Protein AF-A0A8T3XSP8-F1 (afdb_monomer)

Secondary structure (DSSP, 8-state):
--HHHHHHHHHHHHHHHHHHHHHHHTT-S--TTS-HHHHHHHHHHHHHHHHHHHHHHHHHHHHHHHHHHHHHHHHHHHHHHHHHHHHHHHHHHHHS------------PPPP-PPP-

Foldseek 3Di:
DDLVVVLVVLVVVLVVLVVVLVVLVVPLDQDPPDDPVVNVVVNVVSVVVNVVSVVVSVVSVVVSVVSVVVVVVVVVVVVVVVVVVVVVVVVVVVPPDPPPPPPPPDDDDDDDDDDDD

Structure (mmCIF, N/CA/C/O backbone):
data_AF-A0A8T3XSP8-F1
#
_entry.id   AF-A0A8T3XSP8-F1
#
loop_
_atom_site.group_PDB
_atom_site.id
_atom_site.type_symbol
_atom_site.label_atom_id
_atom_site.label_alt_id
_atom_site.label_comp_id
_atom_site.label_asym_id
_atom_site.label_entity_id
_atom_site.label_seq_id
_atom_site.pdbx_PDB_ins_code
_atom_site.Cartn_x
_atom_site.Cartn_y
_atom_site.Cartn_z
_atom_site.occupancy
_atom_site.B_iso_or_equiv
_atom_site.auth_seq_id
_atom_site.auth_comp_id
_atom_site.auth_asym_id
_atom_site.auth_atom_id
_atom_site.pdbx_PDB_model_num
ATOM 1 N N . MET A 1 1 ? 18.032 -4.432 -4.694 1.00 48.88 1 MET A N 1
ATOM 2 C CA . MET A 1 1 ? 16.699 -5.001 -4.397 1.00 48.88 1 MET A CA 1
ATOM 3 C C . MET A 1 1 ? 15.775 -4.673 -5.564 1.00 48.88 1 MET A C 1
ATOM 5 O O . MET A 1 1 ? 15.759 -3.5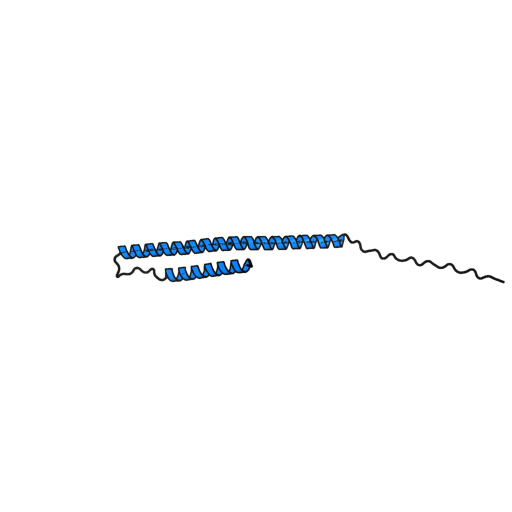14 -5.956 1.00 48.88 1 MET A O 1
ATOM 9 N N . SER A 1 2 ? 15.105 -5.654 -6.184 1.00 67.25 2 SER A N 1
ATOM 10 C CA . SER A 1 2 ? 14.192 -5.390 -7.317 1.00 67.25 2 SER A CA 1
ATOM 11 C C . SER A 1 2 ? 13.047 -4.478 -6.859 1.00 67.25 2 SER A C 1
ATOM 13 O O . SER A 1 2 ? 12.526 -4.682 -5.763 1.00 67.25 2 SER A O 1
ATOM 15 N N . SER A 1 3 ? 12.644 -3.493 -7.665 1.00 68.00 3 SER A N 1
ATOM 16 C CA . SER A 1 3 ? 11.502 -2.602 -7.377 1.00 68.00 3 SER A CA 1
ATOM 17 C C . SER A 1 3 ? 10.211 -3.381 -7.088 1.00 68.00 3 SER A C 1
ATOM 19 O O . SER A 1 3 ? 9.391 -2.961 -6.279 1.00 68.00 3 SER A O 1
ATOM 21 N N . GLU A 1 4 ? 10.074 -4.564 -7.686 1.00 73.38 4 GLU A N 1
ATOM 22 C CA . GLU A 1 4 ? 8.968 -5.501 -7.460 1.00 73.38 4 GLU A C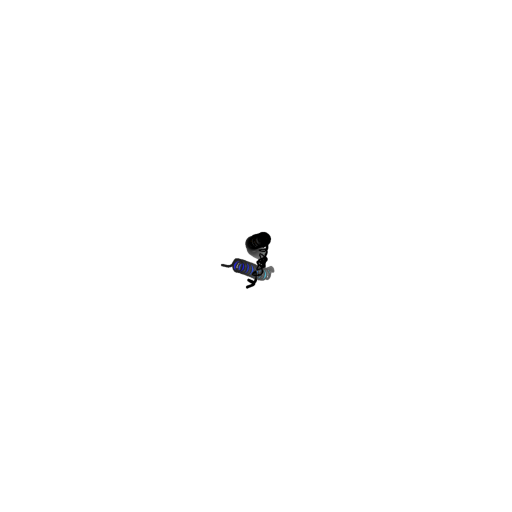A 1
ATOM 23 C C . GLU A 1 4 ? 8.929 -6.033 -6.018 1.00 73.38 4 GLU A C 1
ATOM 25 O O . GLU A 1 4 ? 7.855 -6.137 -5.429 1.00 73.38 4 GLU A O 1
ATOM 30 N N . ASN A 1 5 ? 10.092 -6.290 -5.407 1.00 82.00 5 ASN A N 1
ATOM 31 C CA . ASN A 1 5 ? 10.170 -6.754 -4.018 1.00 82.00 5 ASN A CA 1
ATOM 32 C C . ASN A 1 5 ? 9.754 -5.651 -3.041 1.00 82.00 5 ASN A C 1
ATOM 34 O O . ASN A 1 5 ? 9.114 -5.936 -2.033 1.00 82.00 5 ASN A O 1
ATOM 38 N N . LYS A 1 6 ? 10.085 -4.391 -3.351 1.00 84.44 6 LYS A N 1
ATOM 39 C CA . LYS A 1 6 ? 9.703 -3.234 -2.532 1.00 84.44 6 LYS A CA 1
ATOM 40 C C . LYS A 1 6 ? 8.184 -3.014 -2.558 1.00 84.44 6 LYS A C 1
ATOM 42 O O . LYS A 1 6 ? 7.561 -2.888 -1.510 1.00 84.44 6 LYS A O 1
ATOM 47 N N . LEU A 1 7 ? 7.573 -3.098 -3.741 1.00 85.56 7 LEU A N 1
ATOM 48 C CA . LEU A 1 7 ? 6.116 -3.043 -3.914 1.00 85.56 7 LEU A CA 1
ATOM 49 C C . LEU A 1 7 ? 5.388 -4.172 -3.170 1.00 85.56 7 LEU A C 1
ATOM 51 O O . LEU A 1 7 ? 4.356 -3.932 -2.543 1.00 85.56 7 LEU A O 1
ATOM 55 N N . ALA A 1 8 ? 5.925 -5.394 -3.213 1.00 88.06 8 ALA A N 1
ATOM 56 C CA . ALA A 1 8 ? 5.361 -6.529 -2.486 1.00 88.06 8 ALA A CA 1
ATOM 57 C C . ALA A 1 8 ? 5.420 -6.332 -0.960 1.00 88.06 8 ALA A C 1
ATOM 59 O O . ALA A 1 8 ? 4.437 -6.612 -0.275 1.00 88.06 8 ALA A O 1
ATOM 60 N N . GLN A 1 9 ? 6.530 -5.800 -0.440 1.00 88.12 9 GLN A N 1
ATOM 61 C CA . GLN A 1 9 ? 6.691 -5.496 0.986 1.00 88.12 9 GLN A CA 1
ATOM 62 C C . GLN A 1 9 ? 5.701 -4.429 1.463 1.00 88.12 9 GLN A C 1
ATOM 64 O O . GLN A 1 9 ? 5.039 -4.624 2.480 1.00 88.12 9 GLN A O 1
ATOM 69 N N . ILE A 1 10 ? 5.540 -3.332 0.715 1.00 87.50 10 ILE A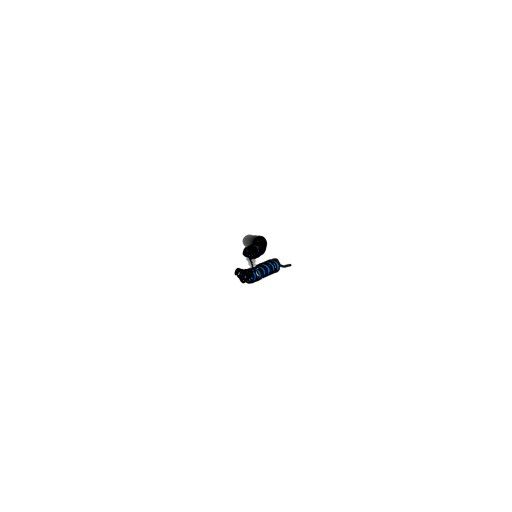 N 1
ATOM 70 C CA . ILE A 1 10 ? 4.582 -2.277 1.079 1.00 87.50 10 ILE A CA 1
ATOM 71 C C . ILE A 1 10 ? 3.149 -2.822 1.051 1.00 87.50 10 ILE A C 1
ATOM 73 O O . ILE A 1 10 ? 2.365 -2.552 1.958 1.00 87.50 10 ILE A O 1
ATOM 77 N N . LYS A 1 11 ? 2.813 -3.665 0.067 1.00 89.38 11 LYS A N 1
ATOM 78 C CA . LYS A 1 11 ? 1.502 -4.323 0.012 1.00 89.38 11 LYS A CA 1
ATOM 79 C C . LYS A 1 11 ? 1.252 -5.210 1.237 1.00 89.38 11 LYS A C 1
ATOM 81 O O . LYS A 1 11 ? 0.171 -5.152 1.810 1.00 89.38 11 LYS A O 1
ATOM 86 N N . GLN A 1 12 ? 2.241 -6.002 1.655 1.00 92.12 12 GLN A N 1
ATOM 87 C CA . GLN A 1 12 ? 2.137 -6.810 2.876 1.00 92.12 12 GLN A CA 1
ATOM 88 C C . GLN A 1 12 ? 1.949 -5.938 4.120 1.00 92.12 12 GLN A C 1
ATOM 90 O O . GLN A 1 12 ? 1.102 -6.249 4.953 1.00 92.12 12 GLN A O 1
ATOM 95 N N . LYS A 1 13 ? 2.680 -4.821 4.218 1.00 91.06 13 LYS A N 1
ATOM 96 C CA . LYS A 1 13 ? 2.534 -3.860 5.317 1.00 91.06 13 LYS A CA 1
ATOM 97 C C . LYS A 1 13 ? 1.117 -3.281 5.381 1.00 91.06 13 LYS A C 1
ATOM 99 O O . LYS A 1 13 ? 0.525 -3.238 6.452 1.00 91.06 13 LYS A O 1
ATOM 104 N N . ILE A 1 14 ? 0.548 -2.892 4.241 1.00 91.25 14 ILE A N 1
ATOM 105 C CA . ILE A 1 14 ? -0.826 -2.375 4.158 1.00 91.25 14 ILE A CA 1
ATOM 106 C C . ILE A 1 14 ? -1.846 -3.421 4.630 1.00 91.25 14 ILE A C 1
ATOM 108 O O . ILE A 1 14 ? -2.759 -3.088 5.385 1.00 91.25 14 ILE A O 1
ATOM 112 N N . GLU A 1 15 ? -1.703 -4.678 4.208 1.00 92.75 15 GLU A N 1
ATOM 113 C CA . GLU A 1 15 ? -2.607 -5.756 4.630 1.00 92.75 15 GLU A CA 1
ATOM 114 C C . GLU A 1 15 ? -2.486 -6.054 6.129 1.00 92.75 15 GLU A C 1
ATOM 116 O O . GLU A 1 15 ? -3.500 -6.221 6.804 1.00 92.75 15 GLU A O 1
ATOM 121 N N . HIS A 1 16 ? -1.271 -6.030 6.676 1.00 91.56 16 HIS A N 1
ATOM 122 C CA . HIS A 1 16 ? -1.046 -6.168 8.113 1.00 91.56 16 HIS A CA 1
ATOM 123 C C . HIS A 1 16 ? -1.744 -5.058 8.911 1.00 91.56 16 HIS A C 1
ATOM 125 O O . HIS A 1 16 ? -2.516 -5.336 9.824 1.00 91.56 16 HIS A O 1
ATOM 131 N N . LEU A 1 17 ? -1.558 -3.795 8.514 1.00 89.06 17 LEU A N 1
ATOM 132 C CA . LEU A 1 17 ? -2.207 -2.656 9.169 1.00 89.06 17 LEU A CA 1
ATOM 133 C C . LEU A 1 17 ? -3.740 -2.722 9.081 1.00 89.06 17 LEU A C 1
ATOM 135 O O . LEU A 1 17 ? -4.439 -2.317 10.009 1.00 89.06 17 LEU A O 1
ATOM 139 N N . ARG A 1 18 ? -4.289 -3.263 7.987 1.00 89.56 18 ARG A N 1
ATOM 140 C CA . ARG A 1 18 ? -5.733 -3.509 7.854 1.00 89.56 18 ARG A CA 1
ATOM 141 C C . ARG A 1 18 ? -6.236 -4.572 8.824 1.00 89.56 18 ARG A C 1
ATOM 143 O O . ARG A 1 18 ? -7.318 -4.399 9.382 1.00 89.56 18 ARG A O 1
ATOM 150 N N . GLN A 1 19 ? -5.476 -5.646 9.023 1.00 90.62 19 GLN A N 1
ATOM 151 C CA . GLN A 1 19 ? -5.814 -6.689 9.992 1.00 90.62 19 GLN A CA 1
ATOM 152 C C . GLN A 1 19 ? -5.782 -6.143 11.421 1.00 90.62 19 GLN A C 1
ATOM 154 O O . GLN A 1 19 ? -6.740 -6.352 12.160 1.00 90.62 19 GLN A O 1
ATOM 159 N N . GLU A 1 20 ? -4.753 -5.374 11.783 1.00 87.50 20 GLU A N 1
ATOM 160 C CA . GLU A 1 20 ? -4.687 -4.691 13.082 1.00 87.50 20 GLU A CA 1
ATOM 161 C C . GLU A 1 20 ? -5.870 -3.738 13.291 1.00 87.50 20 GLU A C 1
ATOM 163 O O . GLU A 1 20 ? -6.496 -3.724 14.346 1.00 87.50 20 GLU A O 1
ATOM 168 N N . LEU A 1 21 ? -6.240 -2.955 12.276 1.00 88.44 21 LEU A N 1
ATOM 169 C CA . LEU A 1 21 ? -7.391 -2.059 12.377 1.00 88.44 21 LEU A CA 1
ATOM 170 C C . LEU A 1 21 ? -8.703 -2.841 12.568 1.00 88.44 21 LEU A C 1
ATOM 172 O O . LEU A 1 21 ? -9.584 -2.407 13.313 1.00 88.44 21 LEU A O 1
ATOM 176 N N . ALA A 1 22 ? -8.838 -4.002 11.923 1.00 86.88 22 ALA A N 1
ATOM 177 C CA . ALA A 1 22 ? -10.005 -4.862 12.072 1.00 86.88 22 ALA A CA 1
ATOM 178 C C . ALA A 1 22 ? -10.130 -5.449 13.487 1.00 86.88 22 ALA A C 1
ATOM 180 O O . ALA A 1 22 ? -11.248 -5.525 13.994 1.00 86.88 22 ALA A O 1
ATOM 181 N N . THR A 1 23 ? -9.021 -5.820 14.137 1.00 84.56 23 THR A N 1
ATOM 182 C CA . THR A 1 23 ? -9.046 -6.322 15.523 1.00 84.56 23 THR A CA 1
ATOM 183 C C . THR A 1 23 ? -9.402 -5.218 16.514 1.00 84.56 23 THR A C 1
ATOM 185 O O . THR A 1 23 ? -10.230 -5.432 17.395 1.00 84.56 23 THR A O 1
ATOM 188 N N . ILE A 1 24 ? -8.867 -4.008 16.328 1.00 82.62 24 ILE A N 1
ATOM 189 C CA . ILE A 1 24 ? -9.165 -2.846 17.178 1.00 82.62 24 ILE A CA 1
ATOM 190 C C . ILE A 1 24 ? -10.667 -2.521 17.153 1.00 82.62 24 ILE A C 1
ATOM 192 O O . ILE A 1 24 ? -11.283 -2.339 18.205 1.00 82.62 24 ILE A O 1
ATOM 196 N N . ASN A 1 25 ? -11.290 -2.531 15.970 1.00 78.31 25 ASN A N 1
ATOM 197 C CA . ASN A 1 25 ? -12.710 -2.200 15.808 1.00 78.31 25 ASN A CA 1
ATOM 198 C C . ASN A 1 25 ? -13.675 -3.137 16.564 1.00 78.31 25 ASN A C 1
ATOM 200 O O . ASN A 1 25 ? -14.813 -2.747 16.826 1.00 78.31 25 ASN A O 1
ATOM 204 N N . GLN A 1 26 ? -13.252 -4.352 16.928 1.00 75.69 26 GLN A N 1
ATOM 205 C CA . GLN A 1 26 ? -14.104 -5.328 17.620 1.00 75.69 26 GLN A CA 1
ATOM 206 C C . GLN A 1 26 ? -14.334 -4.989 19.108 1.00 75.69 26 GLN A C 1
ATOM 208 O O . GLN A 1 26 ? -15.264 -5.514 19.713 1.00 75.69 26 GLN A O 1
ATOM 213 N N . SER A 1 27 ? -13.539 -4.089 19.703 1.00 68.44 27 SER A N 1
ATOM 214 C CA . SER A 1 27 ? -13.469 -3.884 21.163 1.00 68.44 27 SER A CA 1
ATOM 215 C C . SER A 1 27 ? -14.241 -2.660 21.710 1.00 68.44 27 SER A C 1
ATOM 217 O O . SER A 1 27 ? -14.022 -2.243 22.849 1.00 68.44 27 SER A O 1
ATOM 219 N N . THR A 1 28 ? -15.138 -2.038 20.940 1.00 68.19 28 THR A N 1
ATOM 220 C CA . THR A 1 28 ? -15.640 -0.674 21.241 1.00 68.19 28 THR A CA 1
ATOM 221 C C . THR A 1 28 ? -16.903 -0.561 22.089 1.00 68.19 28 THR A C 1
ATOM 223 O O . THR A 1 28 ? -17.324 0.554 22.394 1.00 68.19 28 THR A O 1
ATOM 226 N N . GLN A 1 29 ? -17.518 -1.668 22.500 1.00 73.81 29 GLN A N 1
ATOM 227 C CA . GLN A 1 29 ? -18.782 -1.619 23.245 1.00 73.81 29 GLN A CA 1
ATOM 228 C C . GLN A 1 29 ? -18.586 -0.982 24.634 1.00 73.81 29 GLN A C 1
ATOM 230 O O . GLN A 1 29 ? -17.677 -1.412 25.351 1.00 73.81 29 GLN A O 1
ATOM 235 N N . PRO A 1 30 ? -19.395 0.021 25.033 1.00 73.19 30 PRO A N 1
ATOM 236 C CA . PRO A 1 30 ? -19.293 0.642 26.353 1.00 73.19 30 PRO A CA 1
ATOM 237 C C . PRO A 1 30 ? -19.457 -0.415 27.449 1.00 73.19 30 PRO A C 1
ATOM 239 O O . PRO A 1 30 ? -20.332 -1.275 27.357 1.00 73.19 30 PRO A O 1
ATOM 242 N N . MET A 1 31 ? -18.603 -0.363 28.473 1.00 82.31 31 MET A N 1
ATOM 243 C CA . MET A 1 31 ? -18.672 -1.305 29.589 1.00 82.31 31 MET A CA 1
ATOM 244 C C . MET A 1 31 ? -19.668 -0.766 30.618 1.00 82.31 31 MET A C 1
ATOM 246 O O . MET A 1 31 ? -19.396 0.284 31.208 1.00 82.31 31 MET A O 1
ATOM 250 N N . PRO A 1 32 ? -20.807 -1.445 30.848 1.00 80.19 32 PRO A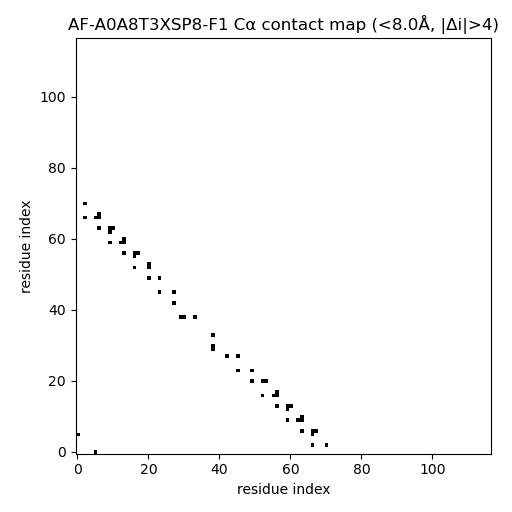 N 1
ATOM 251 C CA . PRO A 1 32 ? -21.836 -0.957 31.766 1.00 80.19 32 PRO A CA 1
ATOM 252 C C . PRO A 1 32 ? -21.361 -0.929 33.226 1.00 80.19 32 PRO A C 1
ATOM 254 O O . PRO A 1 32 ? -21.918 -0.196 34.034 1.00 80.19 32 PRO A O 1
ATOM 257 N N . GLU A 1 33 ? -20.313 -1.689 33.553 1.00 83.38 33 GLU A N 1
ATOM 258 C CA . GLU A 1 33 ? -19.673 -1.709 34.874 1.00 83.38 33 GLU A CA 1
ATOM 259 C C . GLU A 1 33 ? -18.849 -0.444 35.169 1.00 83.38 33 GLU A C 1
ATOM 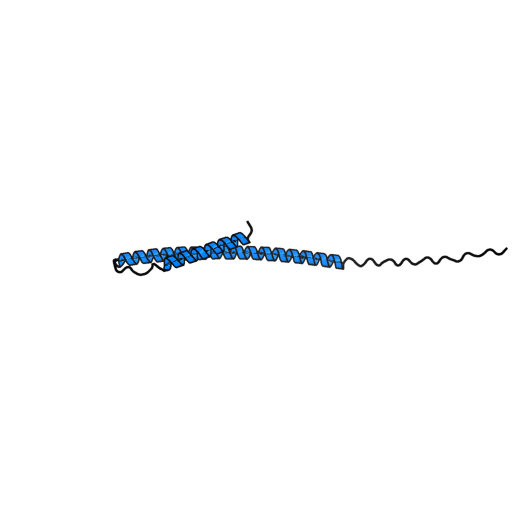261 O O . GLU A 1 33 ? -18.548 -0.151 36.325 1.00 83.38 33 GLU A O 1
ATOM 266 N N . LEU A 1 34 ? -18.468 0.316 34.137 1.00 85.56 34 LEU A N 1
ATOM 267 C CA . LEU A 1 34 ? -17.646 1.512 34.283 1.00 85.56 34 LEU A CA 1
ATOM 268 C C . LEU A 1 34 ? -18.508 2.768 34.397 1.00 85.56 34 LEU A C 1
ATOM 270 O O . LEU A 1 34 ? -19.498 2.941 33.685 1.00 85.56 34 LEU A O 1
ATOM 274 N N . ILE A 1 35 ? -18.064 3.709 35.233 1.00 90.50 35 ILE A N 1
ATOM 275 C CA . ILE A 1 35 ? -18.655 5.047 35.268 1.00 90.50 35 ILE A CA 1
ATOM 276 C C . ILE A 1 35 ? -18.496 5.738 33.907 1.00 90.50 35 ILE A C 1
ATOM 278 O O . ILE A 1 35 ? -17.513 5.537 33.187 1.00 90.50 35 ILE A O 1
ATOM 282 N N . ASN A 1 36 ? -19.447 6.609 33.569 1.00 87.81 36 ASN A N 1
ATOM 283 C CA . ASN A 1 36 ? -19.495 7.275 32.264 1.00 87.81 36 ASN A CA 1
ATOM 284 C C . ASN A 1 36 ? -18.192 8.003 31.904 1.00 87.81 36 ASN A C 1
ATOM 286 O O . ASN A 1 36 ? -17.749 7.924 30.763 1.00 87.81 36 ASN A O 1
ATOM 290 N N . ALA A 1 37 ? -17.544 8.659 32.873 1.00 88.31 3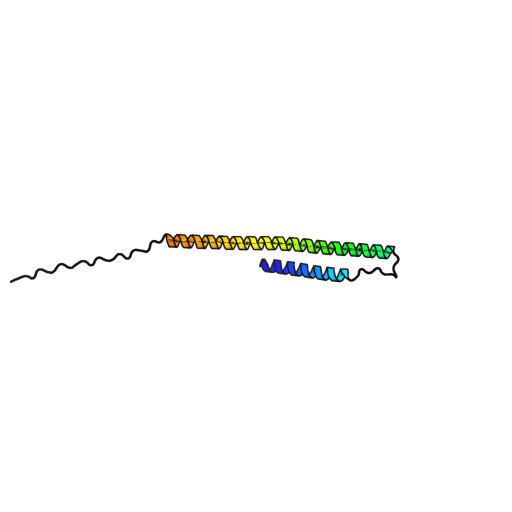7 ALA A N 1
ATOM 291 C CA . ALA A 1 37 ? -16.271 9.345 32.648 1.00 88.31 37 ALA A CA 1
ATOM 292 C C . ALA A 1 37 ? -15.165 8.387 32.166 1.00 88.31 37 ALA A C 1
ATOM 294 O O . ALA A 1 37 ? -14.440 8.700 31.224 1.00 88.31 37 ALA A O 1
ATOM 295 N N . THR A 1 38 ? -15.074 7.193 32.754 1.00 90.19 38 THR A N 1
ATOM 296 C CA . THR A 1 38 ? -14.095 6.171 32.361 1.00 90.19 38 THR A CA 1
ATOM 297 C C . THR A 1 38 ? -14.413 5.595 30.982 1.00 90.19 38 THR A C 1
ATOM 299 O O . THR A 1 38 ? -13.504 5.405 30.176 1.00 90.19 38 THR A O 1
ATOM 302 N N . ASN A 1 39 ? -15.695 5.385 30.663 1.00 88.12 39 ASN A N 1
ATOM 303 C CA . ASN A 1 39 ? -16.108 4.986 29.316 1.00 88.12 39 ASN A CA 1
ATOM 304 C C . ASN A 1 39 ? -15.720 6.039 28.260 1.00 88.12 39 ASN A C 1
ATOM 306 O O . ASN A 1 39 ? -15.230 5.662 27.199 1.00 88.12 39 ASN A O 1
ATOM 310 N N . ILE A 1 40 ? -15.870 7.337 28.559 1.00 88.75 40 ILE A N 1
ATOM 311 C CA . ILE A 1 40 ? -15.467 8.439 27.664 1.00 88.75 40 ILE A CA 1
ATOM 312 C C . ILE A 1 40 ? -13.948 8.462 27.436 1.00 88.75 40 ILE A C 1
ATOM 314 O O . ILE A 1 40 ? -13.495 8.642 26.308 1.00 88.75 40 ILE A O 1
ATOM 318 N N . LEU A 1 41 ? -13.139 8.274 28.484 1.00 90.38 41 LEU A N 1
ATOM 319 C CA . LEU A 1 41 ? -11.681 8.203 28.324 1.00 90.38 41 LEU A CA 1
ATOM 320 C C . LEU A 1 41 ? -11.282 7.026 27.429 1.00 90.38 41 LEU A C 1
ATOM 322 O O . LEU A 1 41 ? -10.521 7.206 26.480 1.00 90.38 41 LEU A O 1
ATOM 326 N N . ARG A 1 42 ? -11.883 5.854 27.655 1.00 88.69 42 ARG A N 1
ATOM 327 C CA . ARG A 1 42 ? -11.612 4.653 26.860 1.00 88.69 42 ARG A CA 1
ATOM 328 C C . ARG A 1 42 ? -11.998 4.821 25.390 1.00 88.69 42 ARG A C 1
ATOM 330 O O . ARG A 1 42 ? -11.276 4.362 24.508 1.00 88.69 42 ARG A O 1
ATOM 337 N N . THR A 1 43 ? -13.129 5.468 25.101 1.00 88.44 43 THR A N 1
ATOM 338 C CA . THR A 1 43 ? -13.529 5.739 23.712 1.00 88.44 43 THR A CA 1
ATOM 339 C C . THR A 1 43 ? -12.603 6.750 23.046 1.00 88.44 43 THR A C 1
ATOM 341 O O . THR A 1 43 ? -12.276 6.569 21.877 1.00 88.44 43 THR A O 1
ATOM 344 N N . ASN A 1 44 ? -12.121 7.766 23.763 1.00 91.00 44 ASN A N 1
ATOM 345 C CA . ASN A 1 44 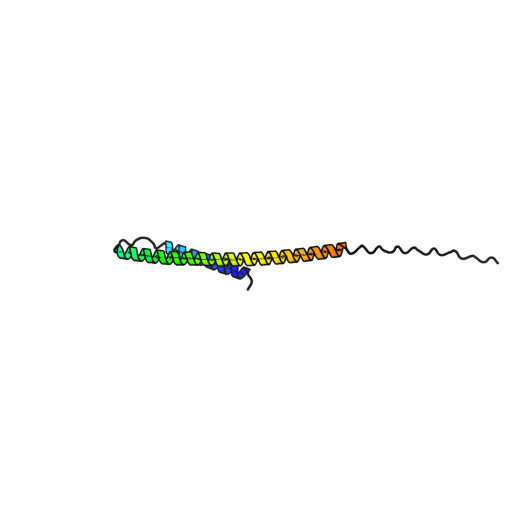? -11.153 8.723 23.225 1.00 91.00 44 ASN A CA 1
ATOM 346 C C . ASN A 1 44 ? -9.797 8.075 22.911 1.00 91.00 44 ASN A C 1
ATOM 348 O O . ASN A 1 44 ? -9.245 8.307 21.834 1.00 91.00 44 ASN A O 1
ATOM 352 N N . GLU A 1 45 ? -9.277 7.233 23.805 1.00 89.06 45 GLU A N 1
ATOM 353 C CA . GLU A 1 45 ? -8.051 6.456 23.570 1.00 89.06 45 GLU A CA 1
ATOM 354 C C . GLU A 1 45 ? -8.202 5.551 22.344 1.00 89.06 45 GLU A C 1
ATOM 356 O O . GLU A 1 45 ? -7.364 5.569 21.442 1.00 89.06 45 GLU A O 1
ATOM 361 N N . TYR A 1 46 ? -9.327 4.837 22.252 1.00 89.69 46 TYR A N 1
ATOM 362 C CA . TYR A 1 46 ? -9.668 4.034 21.083 1.00 89.69 46 TYR A CA 1
ATOM 363 C C . TYR A 1 46 ? -9.692 4.865 19.791 1.00 89.69 46 TYR A C 1
ATOM 365 O O . TYR A 1 46 ? -9.083 4.480 18.793 1.00 89.69 46 TYR A O 1
ATOM 373 N N . LEU A 1 47 ? -10.377 6.014 19.792 1.00 90.12 47 LEU A N 1
ATOM 374 C CA . LEU A 1 47 ? -10.472 6.887 18.621 1.00 90.12 47 LEU A CA 1
ATOM 375 C C . LEU A 1 47 ? -9.097 7.406 18.193 1.00 90.12 47 LEU A C 1
ATOM 377 O O . LEU A 1 47 ? -8.817 7.478 16.995 1.00 90.12 47 LEU A O 1
ATOM 381 N N . THR A 1 48 ? -8.237 7.723 19.159 1.00 91.88 48 THR A N 1
ATOM 382 C CA . THR A 1 48 ? -6.863 8.179 18.915 1.00 91.88 48 THR A CA 1
ATOM 383 C C . THR A 1 48 ? -6.056 7.075 18.241 1.00 91.88 48 THR A C 1
ATOM 385 O O . THR A 1 48 ? -5.525 7.281 17.151 1.00 91.88 48 THR A O 1
ATOM 388 N N . HIS A 1 49 ? -6.087 5.867 18.802 1.00 89.44 49 HIS A N 1
ATOM 389 C CA . HIS A 1 49 ? -5.380 4.711 18.261 1.00 89.44 49 HIS A CA 1
ATOM 390 C C . HIS A 1 49 ? -5.881 4.314 16.859 1.00 89.44 49 HIS A C 1
ATOM 392 O O . HIS A 1 49 ? -5.102 3.963 15.970 1.00 89.44 49 HIS A O 1
ATOM 398 N N . VAL A 1 50 ? -7.194 4.381 16.611 1.00 90.94 50 VAL A N 1
ATOM 399 C CA . VAL A 1 50 ? -7.759 4.136 15.274 1.00 90.94 50 VAL A CA 1
ATOM 400 C C . VAL A 1 50 ? -7.299 5.191 14.278 1.00 90.94 50 VAL A C 1
ATOM 402 O O . VAL A 1 50 ? -6.988 4.854 13.135 1.00 90.94 50 VAL A O 1
ATOM 405 N N . ASN A 1 51 ? -7.264 6.460 14.681 1.00 92.88 51 ASN A N 1
ATOM 406 C CA . ASN A 1 51 ? -6.795 7.529 13.811 1.00 92.88 51 ASN A CA 1
ATOM 407 C C . ASN A 1 51 ? -5.317 7.353 13.458 1.00 92.88 51 ASN A C 1
ATOM 409 O O . ASN A 1 51 ? -4.985 7.457 12.282 1.00 92.88 51 ASN A O 1
ATOM 413 N N . GLU A 1 52 ? -4.464 6.999 14.419 1.00 92.88 52 GLU A N 1
ATOM 414 C CA . GLU A 1 52 ? -3.048 6.689 14.179 1.00 92.88 52 GLU A CA 1
ATOM 415 C C . GLU A 1 52 ? -2.869 5.538 13.181 1.00 92.88 52 GLU A C 1
ATOM 417 O O . GLU A 1 52 ? -2.103 5.639 12.223 1.00 92.88 52 GLU A O 1
ATOM 422 N N . LYS A 1 53 ? -3.632 4.451 13.329 1.00 91.00 53 LYS A N 1
ATOM 423 C CA . LYS A 1 53 ? -3.560 3.333 12.376 1.00 91.00 53 LYS A CA 1
ATOM 424 C C . LYS A 1 53 ? -4.067 3.715 10.989 1.00 91.00 53 LYS A C 1
ATOM 426 O O . LYS A 1 53 ? -3.492 3.300 9.985 1.00 91.00 53 LYS A O 1
ATOM 431 N N . LYS A 1 54 ? -5.114 4.538 10.899 1.00 92.12 54 LYS A N 1
ATOM 432 C CA . LYS A 1 54 ? -5.600 5.059 9.612 1.00 92.12 54 LYS A CA 1
ATOM 433 C C . LYS A 1 54 ? -4.569 5.959 8.935 1.00 92.12 54 LYS A C 1
ATOM 435 O O . LYS A 1 54 ? -4.379 5.824 7.728 1.00 92.12 54 LYS A O 1
ATOM 440 N N . THR A 1 55 ? -3.902 6.846 9.672 1.00 94.69 55 THR A N 1
ATOM 441 C CA . THR A 1 55 ? -2.856 7.708 9.103 1.00 94.69 55 THR A CA 1
ATOM 442 C C . THR A 1 55 ? -1.647 6.892 8.647 1.00 94.69 55 THR A C 1
ATOM 444 O O . THR A 1 55 ? -1.118 7.165 7.572 1.00 94.69 55 THR A O 1
ATOM 447 N N . GLU A 1 56 ? -1.271 5.835 9.373 1.00 93.25 56 GLU A N 1
ATOM 448 C CA . GLU A 1 56 ? -0.203 4.907 8.969 1.00 93.25 56 GLU A CA 1
ATOM 449 C C . GLU A 1 56 ? -0.548 4.114 7.692 1.00 93.25 56 GLU A C 1
ATOM 451 O O . GLU A 1 56 ? 0.300 3.889 6.821 1.00 93.25 56 GLU A O 1
ATOM 456 N N . ILE A 1 57 ? -1.813 3.712 7.540 1.00 92.06 57 ILE A N 1
ATOM 457 C CA . ILE A 1 57 ? -2.300 3.091 6.303 1.00 92.06 57 ILE A CA 1
ATOM 458 C C . ILE A 1 57 ? -2.197 4.082 5.138 1.00 92.06 57 ILE A C 1
ATOM 460 O O . ILE A 1 57 ? -1.701 3.714 4.073 1.00 92.06 57 ILE A O 1
ATOM 464 N N . ILE A 1 58 ? -2.643 5.329 5.329 1.00 94.06 58 ILE A N 1
ATOM 465 C CA . ILE A 1 58 ? -2.603 6.371 4.292 1.00 94.06 58 ILE A CA 1
ATOM 466 C C . ILE A 1 58 ? -1.161 6.637 3.850 1.00 94.06 58 ILE A C 1
ATOM 468 O O . ILE A 1 58 ? -0.885 6.589 2.653 1.00 94.06 58 ILE A O 1
ATOM 472 N N . SER A 1 59 ? -0.230 6.832 4.787 1.00 94.06 59 SER A N 1
ATOM 473 C CA . SER A 1 59 ? 1.179 7.076 4.452 1.00 94.06 59 SER A CA 1
ATOM 474 C C . SER A 1 59 ? 1.802 5.905 3.686 1.00 94.06 59 SER A C 1
ATOM 476 O O . SER A 1 59 ? 2.489 6.105 2.684 1.00 94.06 59 SER A O 1
ATOM 478 N N . SER A 1 60 ? 1.483 4.668 4.076 1.00 91.38 60 SER A N 1
ATOM 479 C CA . SER A 1 60 ? 1.940 3.469 3.365 1.00 91.38 60 SER A CA 1
ATOM 480 C C . SER A 1 60 ? 1.371 3.385 1.938 1.00 91.38 60 SER A C 1
ATOM 482 O O . SER A 1 60 ? 2.073 2.967 1.016 1.00 91.38 60 SER A O 1
ATOM 484 N N . TYR A 1 61 ? 0.120 3.810 1.717 1.00 93.12 61 TYR A N 1
ATOM 485 C CA . TYR A 1 61 ? -0.463 3.912 0.372 1.00 93.12 61 TYR A CA 1
ATOM 486 C C . TYR A 1 61 ? 0.206 4.988 -0.486 1.00 93.12 61 TYR A C 1
ATOM 488 O O . TYR A 1 61 ? 0.408 4.769 -1.681 1.00 93.12 61 TYR A O 1
ATOM 496 N N . GLU A 1 62 ? 0.572 6.130 0.094 1.00 93.81 62 GLU A N 1
ATOM 497 C CA . GLU A 1 62 ? 1.303 7.179 -0.623 1.00 93.81 62 GLU A CA 1
ATOM 498 C C . GLU A 1 62 ? 2.685 6.695 -1.077 1.00 93.81 62 GLU A C 1
ATOM 500 O O . GLU A 1 62 ? 3.091 6.947 -2.214 1.00 93.81 62 GLU A O 1
ATOM 505 N N . GLU A 1 63 ? 3.404 5.968 -0.219 1.00 91.12 63 GLU A N 1
ATOM 506 C CA . GLU A 1 63 ? 4.678 5.335 -0.576 1.00 91.12 63 GLU A CA 1
ATOM 507 C C . GLU A 1 63 ? 4.500 4.301 -1.691 1.00 91.12 63 GLU A C 1
ATOM 509 O O . GLU A 1 63 ? 5.252 4.305 -2.669 1.00 91.12 63 GLU A O 1
ATOM 514 N N . TYR A 1 64 ? 3.468 3.458 -1.586 1.00 91.38 64 TYR A N 1
ATOM 515 C CA . TYR A 1 64 ? 3.128 2.476 -2.613 1.00 91.38 64 TYR A CA 1
ATOM 516 C C . TYR A 1 64 ? 2.877 3.132 -3.978 1.00 91.38 64 TYR A C 1
ATOM 518 O O . TYR A 1 64 ? 3.391 2.666 -4.998 1.00 91.38 64 TYR A O 1
ATOM 526 N N . ALA A 1 65 ? 2.110 4.226 -4.004 1.00 91.56 65 ALA A N 1
ATOM 527 C CA . ALA A 1 65 ? 1.797 4.963 -5.223 1.00 91.56 65 ALA A CA 1
ATOM 528 C C . ALA A 1 65 ? 3.055 5.570 -5.861 1.00 91.56 65 ALA A C 1
ATOM 530 O O . ALA A 1 65 ? 3.284 5.384 -7.056 1.00 91.56 65 ALA A O 1
ATOM 531 N N . LYS A 1 66 ? 3.920 6.209 -5.062 1.00 92.38 66 LYS A N 1
ATOM 532 C CA . LYS A 1 66 ? 5.196 6.771 -5.539 1.00 92.38 66 LYS A CA 1
ATOM 533 C C . LYS A 1 66 ? 6.101 5.700 -6.149 1.00 92.38 66 LYS A C 1
ATOM 535 O O . LYS A 1 66 ? 6.676 5.906 -7.218 1.00 92.38 66 LYS A O 1
ATOM 540 N N . ASP A 1 67 ? 6.213 4.543 -5.501 1.00 89.62 67 ASP A N 1
ATOM 541 C CA . ASP A 1 67 ? 7.026 3.435 -6.008 1.00 89.62 67 ASP A CA 1
ATOM 542 C C . ASP A 1 67 ? 6.442 2.834 -7.301 1.00 89.62 67 ASP A C 1
ATOM 544 O O . ASP A 1 67 ? 7.194 2.481 -8.217 1.00 89.62 67 ASP A O 1
ATOM 548 N N . LEU A 1 68 ? 5.111 2.755 -7.420 1.00 89.81 68 LEU A N 1
ATOM 549 C CA . LEU A 1 68 ? 4.438 2.343 -8.657 1.00 89.81 68 LEU A CA 1
ATOM 550 C C . LEU A 1 68 ? 4.705 3.314 -9.810 1.00 89.81 68 LEU A C 1
ATOM 552 O O . LEU A 1 68 ? 5.002 2.874 -10.923 1.00 89.81 68 LEU A O 1
ATOM 556 N N . GLU A 1 69 ? 4.619 4.619 -9.562 1.00 92.00 69 GLU A N 1
ATOM 557 C CA . GLU A 1 69 ? 4.898 5.650 -10.564 1.00 92.00 69 GLU A CA 1
ATOM 558 C C . GLU A 1 69 ? 6.340 5.556 -11.073 1.00 92.00 69 GLU A C 1
ATOM 560 O O . GLU A 1 69 ? 6.574 5.546 -12.286 1.00 92.00 69 GLU A O 1
ATOM 565 N N . GLN A 1 70 ? 7.310 5.395 -10.169 1.00 90.31 70 GLN A N 1
ATOM 566 C CA . GLN A 1 70 ? 8.715 5.196 -10.534 1.00 90.31 70 GLN A CA 1
ATOM 567 C C . GLN A 1 70 ? 8.922 3.913 -11.344 1.00 90.31 70 GLN A C 1
ATOM 569 O O . GLN A 1 70 ? 9.644 3.907 -12.349 1.00 90.31 70 GLN A O 1
ATOM 574 N N . PHE A 1 71 ? 8.271 2.818 -10.946 1.00 89.56 71 PHE A N 1
ATOM 575 C CA . PHE A 1 71 ? 8.333 1.566 -11.687 1.00 89.56 71 PHE A CA 1
ATOM 576 C C . PHE A 1 71 ? 7.794 1.738 -13.112 1.00 89.56 71 PHE A C 1
ATOM 578 O O . PHE A 1 71 ? 8.485 1.380 -14.073 1.00 89.56 71 PHE A O 1
ATOM 585 N N . LEU A 1 72 ? 6.616 2.349 -13.266 1.00 89.81 72 LEU A N 1
ATOM 586 C CA . LEU A 1 72 ? 6.001 2.629 -14.564 1.00 89.81 72 LEU A CA 1
ATOM 587 C C . LEU A 1 72 ? 6.883 3.524 -15.437 1.00 89.81 72 LEU A C 1
ATOM 589 O O . LEU A 1 72 ? 7.101 3.196 -16.607 1.00 89.81 72 LEU A O 1
ATOM 593 N N . ALA A 1 73 ? 7.455 4.592 -14.878 1.00 91.81 73 ALA A N 1
ATOM 594 C CA . ALA A 1 73 ? 8.392 5.460 -15.587 1.00 91.81 73 ALA A CA 1
ATOM 595 C C . ALA A 1 73 ? 9.583 4.660 -16.141 1.00 91.81 73 ALA A C 1
ATOM 597 O O . ALA A 1 73 ? 9.881 4.726 -17.336 1.00 91.81 73 ALA A O 1
ATOM 598 N N . SER A 1 74 ? 10.190 3.795 -15.320 1.00 91.19 74 SER A N 1
ATOM 599 C CA . SER A 1 74 ? 11.323 2.958 -15.738 1.00 91.19 74 SER A CA 1
ATOM 600 C C . SER A 1 74 ? 10.970 1.969 -16.860 1.00 91.19 74 SER A C 1
ATOM 602 O O . SER A 1 74 ? 11.801 1.641 -17.715 1.00 91.19 74 SER A O 1
ATOM 604 N N . VAL A 1 75 ? 9.739 1.448 -16.865 1.00 91.75 75 VAL A N 1
ATOM 605 C CA . VAL A 1 75 ? 9.250 0.520 -17.892 1.00 91.75 75 VAL A CA 1
ATOM 606 C C . VAL A 1 75 ? 9.003 1.270 -19.198 1.00 91.75 75 VAL A C 1
ATOM 608 O O . VAL A 1 75 ? 9.404 0.797 -20.268 1.00 91.75 75 VAL A O 1
ATOM 611 N N . LEU A 1 76 ? 8.398 2.458 -19.124 1.00 92.94 76 LEU A N 1
ATOM 612 C CA . LEU A 1 76 ? 8.174 3.326 -20.277 1.00 92.94 76 LEU A CA 1
ATOM 613 C C . LEU A 1 76 ? 9.497 3.748 -20.922 1.00 92.94 76 LEU A C 1
ATOM 615 O O . LEU A 1 76 ? 9.645 3.615 -22.139 1.00 92.94 76 LEU A O 1
ATOM 619 N N . GLU A 1 77 ? 10.491 4.158 -20.135 1.00 92.75 77 GLU A N 1
ATOM 620 C CA . GLU A 1 77 ? 11.828 4.493 -20.633 1.00 92.75 77 GLU A CA 1
ATOM 621 C C . GLU A 1 77 ? 12.490 3.317 -21.356 1.00 92.75 77 GLU A C 1
ATOM 623 O O . GLU A 1 77 ? 12.983 3.467 -22.481 1.00 92.75 77 GLU A O 1
ATOM 628 N N . ARG A 1 78 ? 12.447 2.116 -20.764 1.00 91.44 78 ARG A N 1
ATOM 629 C CA . ARG A 1 78 ? 12.970 0.891 -21.388 1.00 91.44 78 ARG A CA 1
ATOM 630 C C . ARG A 1 78 ? 12.264 0.581 -22.708 1.00 91.44 78 ARG A C 1
ATOM 632 O O . ARG A 1 78 ? 12.932 0.280 -23.703 1.00 91.44 78 ARG A O 1
ATOM 639 N N . LYS A 1 79 ? 10.933 0.708 -22.758 1.00 92.44 79 LYS A N 1
ATOM 640 C CA . LYS A 1 79 ? 10.131 0.504 -23.976 1.00 92.44 79 LYS A CA 1
ATOM 641 C C . LYS A 1 79 ? 10.484 1.528 -25.057 1.00 92.44 79 LYS A C 1
ATOM 643 O O . LYS A 1 79 ? 10.700 1.149 -26.209 1.00 92.44 79 LYS A O 1
ATOM 648 N N . LEU A 1 80 ? 10.624 2.804 -24.700 1.00 92.25 80 LEU A N 1
ATOM 649 C CA . LEU A 1 80 ? 11.043 3.864 -25.620 1.00 92.25 80 LEU A CA 1
ATOM 650 C C . LEU A 1 80 ? 12.458 3.623 -26.156 1.00 92.25 80 LEU A C 1
ATOM 652 O O . LEU A 1 80 ? 12.694 3.749 -27.360 1.00 92.25 80 LEU A O 1
ATOM 656 N N . ALA A 1 81 ? 13.398 3.229 -25.297 1.00 92.19 81 ALA A N 1
ATOM 657 C CA . ALA A 1 81 ? 14.759 2.892 -25.701 1.00 92.19 81 ALA A CA 1
ATOM 658 C C . ALA A 1 81 ? 14.782 1.701 -26.672 1.00 92.19 81 ALA A C 1
ATOM 660 O O . ALA A 1 81 ? 15.497 1.731 -27.680 1.00 92.19 81 ALA A O 1
ATOM 661 N N . PHE A 1 82 ? 13.972 0.672 -26.414 1.00 93.00 82 PHE A N 1
ATOM 662 C CA . PHE A 1 82 ? 13.811 -0.465 -27.316 1.00 93.00 82 PHE A CA 1
ATOM 663 C C . PHE A 1 82 ? 13.258 -0.032 -28.681 1.00 93.00 82 PHE A C 1
ATOM 665 O O . PHE A 1 82 ? 13.857 -0.356 -29.708 1.00 93.00 82 PHE A O 1
ATOM 672 N N . LEU A 1 83 ? 12.189 0.769 -28.708 1.00 92.00 83 LEU A N 1
ATOM 673 C CA . LEU A 1 83 ? 11.586 1.283 -29.944 1.00 92.00 83 LEU A CA 1
ATOM 674 C C . LEU A 1 83 ? 12.552 2.158 -30.759 1.00 92.00 83 LEU A C 1
ATOM 676 O O . LEU A 1 83 ? 12.632 2.040 -31.984 1.00 92.00 83 LEU A O 1
ATOM 680 N N . LYS A 1 84 ? 13.351 3.007 -30.101 1.00 92.38 84 LYS A N 1
ATOM 681 C CA . LYS A 1 84 ? 14.403 3.792 -30.771 1.00 92.38 84 LYS A CA 1
ATOM 682 C C . LYS A 1 84 ? 15.452 2.874 -31.411 1.00 92.38 84 LYS A C 1
ATOM 684 O O . LYS A 1 84 ? 15.823 3.071 -32.571 1.00 92.38 84 LYS A O 1
ATOM 689 N N . LYS A 1 85 ? 15.893 1.831 -30.695 1.00 91.38 85 LYS A N 1
ATOM 690 C CA . LYS A 1 85 ? 16.855 0.836 -31.206 1.00 91.38 85 LYS A CA 1
ATOM 691 C C . LYS A 1 85 ? 16.292 0.050 -32.394 1.00 91.38 85 LYS A C 1
ATOM 693 O O . LYS A 1 85 ? 17.008 -0.143 -33.381 1.00 91.38 85 LYS A O 1
ATOM 698 N N . THR A 1 86 ? 15.035 -0.392 -32.342 1.00 91.44 86 THR A N 1
ATOM 699 C CA . THR A 1 86 ? 14.399 -1.121 -33.453 1.00 91.44 86 THR A CA 1
ATOM 700 C C . THR A 1 86 ? 14.224 -0.228 -34.679 1.00 91.44 86 THR A C 1
ATOM 702 O O . THR A 1 86 ? 14.631 -0.630 -35.772 1.00 91.44 86 THR A O 1
ATOM 705 N N . ARG A 1 87 ? 13.754 1.016 -34.513 1.00 90.38 87 ARG A N 1
ATOM 706 C CA . ARG A 1 87 ? 13.655 2.004 -35.603 1.00 90.38 87 ARG A CA 1
ATOM 707 C C . ARG A 1 87 ? 15.007 2.251 -36.274 1.00 90.38 87 ARG A C 1
ATOM 709 O O . ARG A 1 87 ? 15.099 2.195 -37.500 1.00 90.38 87 ARG A O 1
ATOM 716 N N . ALA A 1 88 ? 16.071 2.450 -35.495 1.00 89.06 88 ALA A N 1
ATOM 717 C CA . ALA A 1 88 ? 17.418 2.643 -36.033 1.00 89.06 88 ALA A CA 1
ATOM 718 C C . ALA A 1 88 ? 17.910 1.422 -36.835 1.00 89.06 88 ALA A C 1
ATOM 720 O O . ALA A 1 88 ? 18.510 1.572 -37.903 1.00 89.06 88 ALA A O 1
ATOM 721 N N . ARG A 1 89 ? 17.632 0.196 -36.363 1.00 87.44 89 ARG A N 1
ATOM 722 C CA . ARG A 1 89 ? 17.963 -1.045 -37.089 1.00 87.44 89 ARG A CA 1
ATOM 723 C C . ARG A 1 89 ? 17.211 -1.150 -38.417 1.00 87.44 89 ARG A C 1
ATOM 725 O O . ARG A 1 89 ? 17.829 -1.499 -39.422 1.00 87.44 89 ARG A O 1
ATOM 732 N N . LEU A 1 90 ? 15.917 -0.827 -38.442 1.00 86.06 90 LEU A N 1
ATOM 733 C CA . LEU A 1 90 ? 15.102 -0.846 -39.662 1.00 86.06 90 LEU A CA 1
ATOM 734 C C . LEU A 1 90 ? 15.602 0.173 -40.695 1.00 86.06 90 LEU A C 1
ATOM 736 O O . LEU A 1 90 ? 15.798 -0.179 -41.856 1.00 86.06 90 LEU A O 1
ATOM 740 N N . GLN A 1 91 ? 15.930 1.396 -40.269 1.00 83.06 91 GLN A N 1
ATOM 741 C CA . GLN A 1 91 ? 16.506 2.412 -41.158 1.00 83.06 91 GLN A CA 1
ATOM 742 C C . GLN A 1 91 ? 17.871 1.996 -41.728 1.00 83.06 91 GLN A C 1
ATOM 744 O O . GLN A 1 91 ? 18.140 2.208 -42.911 1.00 83.06 91 GLN A O 1
ATOM 749 N N . LYS A 1 92 ? 18.734 1.353 -40.926 1.00 77.44 92 LYS A N 1
ATOM 750 C CA . LYS A 1 92 ? 20.011 0.798 -41.415 1.00 77.44 92 LYS A CA 1
ATOM 751 C C . LYS A 1 92 ? 19.805 -0.308 -42.456 1.00 77.44 92 LYS A C 1
ATOM 753 O O . LYS A 1 92 ? 20.591 -0.393 -43.397 1.00 77.44 92 LYS A O 1
ATOM 758 N N . LYS A 1 93 ? 18.769 -1.142 -42.309 1.00 73.56 93 LYS A N 1
ATOM 759 C CA . LYS A 1 93 ? 18.415 -2.171 -43.302 1.00 73.56 93 LYS A CA 1
ATOM 760 C C . LYS A 1 93 ? 17.893 -1.550 -44.600 1.00 73.56 93 LYS A C 1
ATOM 762 O O . LYS A 1 93 ? 18.349 -1.953 -45.662 1.00 73.56 93 LYS A O 1
ATOM 767 N N . ALA A 1 94 ? 17.045 -0.524 -44.520 1.00 70.12 94 ALA A N 1
ATOM 768 C CA . ALA A 1 94 ? 16.530 0.186 -45.694 1.00 70.12 94 ALA A CA 1
ATOM 769 C C . ALA A 1 94 ? 17.634 0.902 -46.503 1.00 70.12 94 ALA A C 1
ATOM 771 O O . ALA A 1 94 ? 17.579 0.946 -47.729 1.00 70.12 94 ALA A O 1
ATOM 772 N N . LYS A 1 95 ? 18.679 1.420 -45.838 1.00 63.88 95 LYS A N 1
ATOM 773 C CA . LYS A 1 95 ? 19.820 2.082 -46.503 1.00 63.88 95 LYS A CA 1
ATOM 774 C C . LYS A 1 95 ? 20.791 1.115 -47.199 1.00 63.88 95 LYS A C 1
ATOM 776 O O . LYS A 1 95 ? 21.557 1.544 -48.062 1.00 63.88 95 LYS A O 1
ATOM 781 N N . LYS A 1 96 ? 20.779 -0.184 -46.874 1.00 61.72 96 LYS A N 1
ATOM 782 C CA . LYS A 1 96 ? 21.577 -1.190 -47.592 1.00 61.72 96 LYS A CA 1
ATOM 783 C C . LYS A 1 96 ? 20.848 -1.584 -48.880 1.00 61.72 96 LYS A C 1
ATOM 785 O O . LYS A 1 96 ? 20.109 -2.562 -48.897 1.00 61.72 96 LYS A O 1
ATOM 790 N N . LYS A 1 97 ? 21.074 -0.838 -49.971 1.00 61.88 97 LYS A N 1
ATOM 791 C CA . LYS A 1 97 ? 20.652 -1.269 -51.318 1.00 61.88 97 LYS A CA 1
ATOM 792 C C . LYS A 1 97 ? 21.161 -2.702 -51.564 1.00 61.88 97 LYS A C 1
ATOM 794 O O . LYS A 1 97 ? 22.323 -2.976 -51.241 1.00 61.88 97 LYS A O 1
ATOM 799 N N . PRO A 1 98 ? 20.349 -3.618 -52.125 1.00 63.00 98 PRO A N 1
ATOM 800 C CA . PRO A 1 98 ? 20.828 -4.953 -52.451 1.00 63.00 98 PRO A CA 1
ATOM 801 C C . PRO A 1 98 ? 22.023 -4.807 -53.396 1.00 63.00 98 PRO A C 1
ATOM 803 O O . PRO A 1 98 ? 21.939 -4.101 -54.404 1.00 63.00 98 PRO A O 1
ATOM 806 N N . LYS A 1 99 ? 23.159 -5.433 -53.057 1.00 61.56 99 LYS A N 1
ATOM 807 C CA . LYS A 1 99 ? 24.313 -5.512 -53.959 1.00 61.56 99 LYS A CA 1
ATOM 808 C C . LYS A 1 99 ? 23.814 -6.163 -55.251 1.00 61.56 99 LYS A C 1
ATOM 810 O O . LYS A 1 99 ? 23.616 -7.376 -55.281 1.00 61.56 99 LYS A O 1
ATOM 815 N N . ARG A 1 100 ? 23.573 -5.365 -56.300 1.00 59.59 100 ARG A N 1
ATOM 816 C CA . ARG A 1 100 ? 23.273 -5.862 -57.650 1.00 59.59 100 ARG A CA 1
ATOM 817 C C . ARG A 1 100 ? 24.379 -6.858 -57.990 1.00 59.59 100 ARG A C 1
ATOM 819 O O . ARG A 1 100 ? 25.539 -6.459 -58.107 1.00 59.59 100 ARG A O 1
ATOM 826 N N . LYS A 1 101 ? 24.045 -8.150 -58.098 1.00 58.50 101 LYS A N 1
ATOM 827 C CA . LYS A 1 101 ? 24.978 -9.157 -58.610 1.00 58.50 101 LYS A CA 1
ATOM 828 C C . LYS A 1 101 ? 25.429 -8.654 -59.981 1.00 58.50 101 LYS A C 1
ATOM 830 O O . LYS A 1 101 ? 24.613 -8.531 -60.890 1.00 58.50 101 LYS A O 1
ATOM 835 N N . ARG A 1 102 ? 26.706 -8.277 -60.106 1.00 59.72 102 ARG A N 1
ATOM 836 C CA . ARG A 1 102 ? 27.315 -7.904 -61.387 1.00 59.72 102 ARG A CA 1
ATOM 837 C C . ARG A 1 102 ? 27.194 -9.136 -62.284 1.00 59.72 102 ARG A C 1
ATOM 839 O O . ARG A 1 102 ? 27.933 -10.099 -62.095 1.00 59.72 102 ARG A O 1
ATOM 846 N N . ILE A 1 103 ? 26.236 -9.131 -63.209 1.00 56.09 103 ILE A N 1
ATOM 847 C CA . ILE A 1 103 ? 26.143 -10.149 -64.255 1.00 56.09 103 ILE A CA 1
ATOM 848 C C . ILE A 1 103 ? 27.444 -10.030 -65.052 1.00 56.09 103 ILE A C 1
ATOM 850 O O . ILE A 1 103 ? 27.678 -9.030 -65.735 1.00 56.09 103 ILE A O 1
ATOM 854 N N . LYS A 1 104 ? 28.347 -11.001 -64.886 1.00 56.75 104 LYS A N 1
ATOM 855 C CA . LYS A 1 104 ? 29.592 -11.075 -65.652 1.00 56.75 104 LYS A CA 1
ATOM 856 C C . LYS A 1 104 ? 29.198 -11.315 -67.110 1.00 56.75 104 LYS A C 1
ATOM 858 O O . LYS A 1 104 ? 28.809 -12.424 -67.455 1.00 56.75 104 LYS A O 1
ATOM 863 N N . LYS A 1 105 ? 29.274 -10.284 -67.960 1.00 53.22 105 LYS A N 1
ATOM 864 C CA . LYS A 1 105 ? 29.168 -10.453 -69.416 1.00 53.22 105 LYS A CA 1
ATOM 865 C C . LYS A 1 105 ? 30.267 -11.428 -69.848 1.00 53.22 105 LYS A C 1
ATOM 867 O O . LYS A 1 105 ? 31.452 -11.128 -69.697 1.00 53.22 105 LYS A O 1
ATOM 872 N N . SER A 1 106 ? 29.877 -12.609 -70.318 1.00 56.44 106 SER A N 1
ATOM 873 C CA . SER A 1 106 ? 30.793 -13.611 -70.851 1.00 56.44 106 SER A CA 1
ATOM 874 C C . SER A 1 106 ? 31.508 -13.031 -72.075 1.00 56.44 106 SER A C 1
ATOM 876 O O . SER A 1 106 ? 30.885 -12.571 -73.031 1.00 56.44 106 SER A O 1
ATOM 878 N N . LYS A 1 107 ? 32.846 -12.998 -72.036 1.00 55.56 107 LYS A N 1
ATOM 879 C CA . LYS A 1 107 ? 33.665 -12.614 -73.191 1.00 55.56 107 LYS A CA 1
ATOM 880 C C . LYS A 1 107 ? 33.484 -13.682 -74.276 1.00 55.56 107 LYS A C 1
ATOM 882 O O . LYS A 1 107 ? 33.997 -14.789 -74.140 1.00 55.56 107 LYS A O 1
ATOM 887 N N . LYS A 1 108 ? 32.753 -13.349 -75.343 1.00 54.00 108 LYS A N 1
ATOM 888 C CA . LYS A 1 108 ? 32.646 -14.156 -76.569 1.00 54.00 108 LYS A CA 1
ATOM 889 C C . LYS A 1 108 ? 34.064 -14.352 -77.138 1.00 54.00 108 LYS A C 1
ATOM 891 O O . LYS A 1 108 ? 34.692 -13.379 -77.554 1.00 54.00 108 LYS A O 1
ATOM 896 N N . LYS A 1 109 ? 34.600 -15.580 -77.105 1.00 55.22 109 LYS A N 1
ATOM 897 C CA . LYS A 1 109 ? 35.877 -15.924 -77.760 1.00 55.22 109 LYS A CA 1
ATOM 898 C C . LYS A 1 109 ? 35.695 -15.789 -79.279 1.00 55.22 109 LYS A C 1
ATOM 900 O O . LYS A 1 109 ? 34.753 -16.354 -79.827 1.00 55.22 109 LYS A O 1
ATOM 905 N N . LYS A 1 110 ? 36.564 -15.022 -79.948 1.00 59.12 110 LYS A N 1
ATOM 906 C CA . LYS A 1 110 ? 36.601 -14.935 -81.420 1.00 59.12 110 LYS A CA 1
ATOM 907 C C . LYS A 1 110 ? 37.098 -16.275 -81.996 1.00 59.12 110 LYS A C 1
ATOM 909 O O . LYS A 1 110 ? 38.016 -16.847 -81.406 1.00 59.12 110 LYS A O 1
ATOM 914 N N . PRO A 1 111 ? 36.534 -16.780 -83.109 1.00 52.03 111 PRO A N 1
ATOM 915 C CA . PRO A 1 111 ? 36.997 -18.023 -83.716 1.00 52.03 111 PRO A CA 1
ATOM 916 C C . PRO A 1 111 ? 38.394 -17.838 -84.324 1.00 52.03 111 PRO A C 1
ATOM 918 O O . PRO A 1 111 ? 38.687 -16.813 -84.943 1.00 52.03 111 PRO A O 1
ATOM 921 N N . SER A 1 112 ? 39.265 -18.826 -84.120 1.00 53.97 112 SER A N 1
ATOM 922 C CA . SER A 1 112 ? 40.608 -18.874 -84.694 1.00 53.97 112 SER A CA 1
ATOM 923 C C . SER A 1 112 ? 40.531 -19.056 -86.215 1.00 53.97 112 SER A C 1
ATOM 925 O O . SER A 1 112 ? 39.870 -19.963 -86.719 1.00 53.97 112 SER A O 1
ATOM 927 N N . LYS A 1 113 ? 41.214 -18.185 -86.968 1.00 56.00 113 LYS A N 1
ATOM 928 C CA . LYS A 1 113 ? 41.392 -18.339 -88.420 1.00 56.00 113 LYS A CA 1
ATOM 929 C C . LYS A 1 113 ? 42.221 -19.602 -88.684 1.00 56.00 113 LYS A C 1
ATOM 931 O O . LYS A 1 113 ? 43.384 -19.679 -88.295 1.00 56.00 113 LYS A O 1
ATOM 936 N N . LYS A 1 114 ? 41.613 -20.590 -89.342 1.00 56.78 114 LYS A N 1
ATOM 937 C CA . LYS A 1 114 ? 42.259 -21.831 -89.788 1.00 56.78 114 LYS A CA 1
ATOM 938 C C . LYS A 1 114 ? 43.201 -21.504 -90.960 1.00 56.78 114 LYS A C 1
ATOM 940 O O . LYS A 1 114 ? 42.734 -21.030 -91.993 1.00 56.78 114 LYS A O 1
ATOM 945 N N . ARG A 1 115 ? 44.513 -21.725 -90.789 1.00 50.19 115 ARG A N 1
ATOM 946 C CA . ARG A 1 115 ? 45.526 -21.670 -91.866 1.00 50.19 115 ARG A CA 1
ATOM 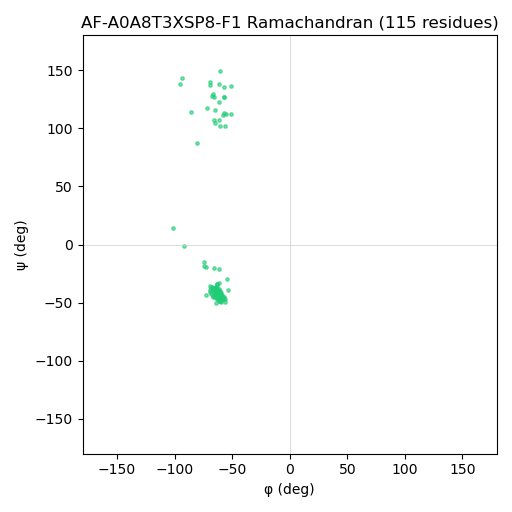947 C C . ARG A 1 115 ? 45.136 -22.665 -92.965 1.00 50.19 115 ARG A C 1
ATOM 949 O O . ARG A 1 115 ? 44.928 -23.840 -92.661 1.00 50.19 115 ARG A O 1
ATOM 956 N N . ARG A 1 116 ? 45.047 -22.210 -94.216 1.00 49.31 116 ARG A N 1
ATOM 957 C CA . ARG A 1 116 ? 45.099 -23.087 -95.392 1.00 49.31 116 ARG A CA 1
ATOM 958 C C . ARG A 1 116 ? 46.539 -23.120 -95.910 1.00 49.31 116 ARG A C 1
ATOM 960 O O . ARG A 1 116 ? 47.236 -22.113 -95.816 1.00 49.31 116 ARG A O 1
ATOM 967 N N . ARG A 1 117 ? 46.942 -24.336 -96.279 1.00 47.19 117 ARG A N 1
ATOM 968 C CA . ARG A 1 117 ? 48.237 -24.732 -96.837 1.00 47.19 117 ARG A CA 1
ATOM 969 C C . ARG A 1 117 ? 48.448 -24.119 -98.210 1.00 47.19 117 ARG A C 1
ATOM 971 O O . ARG A 1 117 ? 47.415 -23.915 -98.886 1.00 47.19 117 ARG A O 1
#

Radius of gyration: 39.66 Å; Cα contacts (8 Å, |Δi|>4): 29; chains: 1; bounding box: 70×34×132 Å

pLDDT: mean 81.14, std 14.11, range [47.19, 94.69]

Mean predicted aligned error: 13.47 Å

Nearest PDB structures (foldseek):
  3fx7-assembly1_B  TM=7.226E-01  e=3.143E+00  Helicobacter pylori
  5oen-assembly1_B  TM=5.336E-01  e=7.427E+00  Mus musculus
  6ox7-assembly1_C  TM=3.824E-01  e=5.336E+00  Homo sapiens
  2x3w-assembly2_C-2  TM=4.296E-01  e=7.935E+00  Mus musculus

Solvent-accessible surface area (backbone atoms only — not comparable to full-atom values): 7072 Å² total; per-residue (Å²): 131,62,70,67,58,55,52,50,50,46,52,49,50,48,51,50,52,50,52,54,52,55,60,59,67,72,69,73,73,80,56,87,90,49,57,69,71,58,44,52,52,53,51,50,53,49,50,50,54,52,49,53,53,51,52,52,45,50,54,49,50,54,52,45,49,53,52,49,52,53,50,51,52,55,51,51,52,52,51,51,53,49,52,53,53,51,52,54,52,51,53,57,55,71,69,56,68,78,80,74,77,76,78,76,79,77,81,80,79,78,83,80,85,78,85,79,134

Sequence (117 aa):
MSSENKLAQIKQKIEHLRQELATINQSTQPMPELINATNILRTNEYLTHVNEKKTEIISSYEEYAKDLEQFLASVLERKLA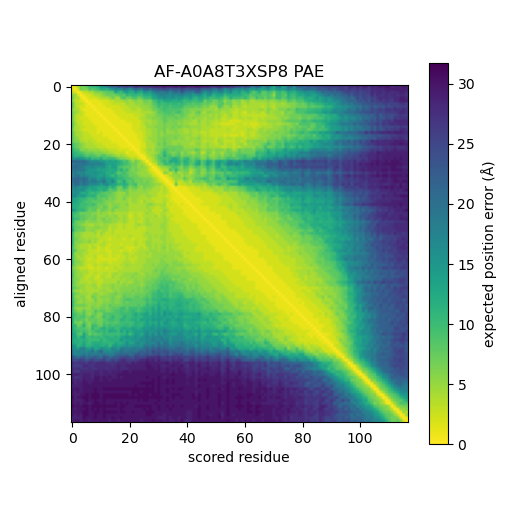FLKKTRARLQKKAKKKPKRKRIKKSKKKKPSKKRRR